Protein AF-A0A261D9E1-F1 (afdb_monomer)

Secondary structure (DSSP, 8-state):
---HHHHHHHHHHHHHHHHHHHHHHHHHHHTT-B--HHHHHHHHHHHH----SSS-THHHHHHHHHTTT--SHHHHHHHHHHHHHHHHHHHHHHTTT-TTGGGGHHHHHSHHHHHHHTB--HHHHHHHHHHHHHHHHHHHH-

Structure (mmCIF, N/CA/C/O backbone):
data_AF-A0A261D9E1-F1
#
_entry.id   AF-A0A261D9E1-F1
#
loop_
_atom_site.group_PDB
_atom_site.id
_atom_site.type_symbol
_atom_site.label_atom_id
_atom_site.label_alt_id
_atom_site.label_comp_id
_atom_site.label_asym_id
_atom_site.label_entity_id
_atom_site.label_seq_id
_atom_site.pdbx_PDB_ins_code
_atom_site.Cartn_x
_atom_site.Cartn_y
_atom_site.Cartn_z
_atom_site.occupancy
_atom_site.B_iso_or_equiv
_atom_site.auth_seq_id
_atom_site.auth_comp_id
_atom_site.auth_asym_id
_atom_site.auth_atom_id
_atom_site.pdbx_PDB_model_num
ATOM 1 N N . MET A 1 1 ? -38.111 -1.326 16.591 1.00 52.34 1 MET A N 1
ATOM 2 C CA . MET A 1 1 ? -36.999 -2.298 16.567 1.00 52.34 1 MET A CA 1
ATOM 3 C C . MET A 1 1 ? -36.231 -2.115 15.264 1.00 52.34 1 MET A C 1
ATOM 5 O O . MET A 1 1 ? -36.596 -2.716 14.263 1.00 52.34 1 MET A O 1
ATOM 9 N N . LYS A 1 2 ? -35.232 -1.217 15.224 1.00 53.78 2 LYS A N 1
ATOM 10 C CA . LYS A 1 2 ? -34.261 -1.245 14.117 1.00 53.78 2 LYS A CA 1
ATOM 11 C C . LYS A 1 2 ? -33.594 -2.617 14.182 1.00 53.78 2 LYS A C 1
ATOM 13 O O . LYS A 1 2 ? -33.186 -3.037 15.259 1.00 53.78 2 LYS A O 1
ATOM 18 N N . ASN A 1 3 ? -33.642 -3.335 13.070 1.00 59.78 3 ASN A N 1
ATOM 19 C CA . ASN A 1 3 ? -33.358 -4.759 12.992 1.00 59.78 3 ASN A CA 1
ATOM 20 C C . ASN A 1 3 ? -31.924 -5.020 13.493 1.00 59.78 3 ASN A C 1
ATOM 22 O O . ASN A 1 3 ? -30.977 -4.608 12.830 1.00 59.78 3 ASN A O 1
ATOM 26 N N . ILE A 1 4 ? -31.764 -5.638 14.668 1.00 63.88 4 ILE A N 1
ATOM 27 C CA . ILE A 1 4 ? -30.457 -5.856 15.326 1.00 63.88 4 ILE A CA 1
ATOM 28 C C . ILE A 1 4 ? -29.490 -6.593 14.380 1.00 63.88 4 ILE A C 1
ATOM 30 O O . ILE A 1 4 ? -28.315 -6.246 14.278 1.00 63.88 4 ILE A O 1
ATOM 34 N N . PHE A 1 5 ? -30.029 -7.509 13.571 1.00 62.28 5 PHE A N 1
ATOM 35 C CA . PHE A 1 5 ? -29.313 -8.194 12.493 1.00 62.28 5 PHE A CA 1
ATOM 36 C C . PHE A 1 5 ? -28.743 -7.254 11.423 1.00 62.28 5 PHE A C 1
ATOM 38 O O . PHE A 1 5 ? -27.636 -7.468 10.940 1.00 62.28 5 PHE A O 1
ATOM 45 N N . TYR A 1 6 ? -29.473 -6.197 11.057 1.00 64.56 6 TYR A N 1
ATOM 46 C CA . TYR A 1 6 ? -28.994 -5.207 10.092 1.00 64.56 6 TYR A CA 1
ATOM 47 C C . TYR A 1 6 ? -27.801 -4.449 10.676 1.00 64.56 6 TYR A C 1
ATOM 49 O O . TYR A 1 6 ? -26.774 -4.318 10.020 1.00 64.56 6 TYR A O 1
ATOM 57 N N . THR A 1 7 ? -27.892 -4.001 11.931 1.00 69.38 7 THR A N 1
ATOM 58 C CA . THR A 1 7 ? -26.786 -3.291 12.585 1.00 69.38 7 THR A CA 1
ATOM 59 C C . THR A 1 7 ? -25.528 -4.150 12.705 1.00 69.38 7 THR A C 1
ATOM 61 O O . THR A 1 7 ? -24.452 -3.670 12.357 1.00 69.38 7 THR A O 1
ATOM 64 N N . GLU A 1 8 ? -25.639 -5.421 13.097 1.00 72.81 8 GLU A N 1
ATOM 65 C CA . GLU A 1 8 ? -24.467 -6.304 13.206 1.00 72.81 8 GLU A CA 1
ATOM 66 C C . GLU A 1 8 ? -23.824 -6.623 11.853 1.00 72.81 8 GLU A C 1
ATOM 68 O O . GLU A 1 8 ? -22.596 -6.609 11.734 1.00 72.81 8 GLU A O 1
ATOM 73 N N . PHE A 1 9 ? -24.636 -6.832 10.812 1.00 78.56 9 PHE A N 1
ATOM 74 C CA . PHE A 1 9 ? -24.135 -7.035 9.455 1.00 78.56 9 PHE A CA 1
ATOM 75 C C . PHE A 1 9 ? -23.266 -5.851 9.009 1.00 78.56 9 PHE A C 1
ATOM 77 O O . PHE A 1 9 ? -22.102 -6.028 8.642 1.00 78.56 9 PHE A O 1
ATOM 84 N N . TRP A 1 10 ? -23.785 -4.624 9.101 1.00 79.50 10 TRP A N 1
ATOM 85 C CA . TRP A 1 10 ? -23.031 -3.444 8.672 1.00 79.50 10 TRP A CA 1
ATOM 86 C C . TRP A 1 10 ? -21.804 -3.183 9.540 1.00 79.50 10 TRP A C 1
ATOM 88 O O . TRP A 1 10 ? -20.770 -2.806 9.000 1.00 79.50 10 TRP A O 1
ATOM 98 N N . HIS A 1 11 ? -21.853 -3.455 10.846 1.00 79.69 11 HIS A N 1
ATOM 99 C CA . HIS A 1 11 ? -20.668 -3.340 11.702 1.00 79.69 11 HIS A CA 1
ATOM 100 C C . HIS A 1 11 ? -19.521 -4.252 11.258 1.00 79.69 11 HIS A C 1
ATOM 102 O O . HIS A 1 11 ? -18.360 -3.836 11.327 1.00 79.69 11 HIS A O 1
ATOM 108 N N . LYS A 1 12 ? -19.842 -5.456 10.768 1.00 84.69 12 LYS A N 1
ATOM 109 C CA . LYS A 1 12 ? -18.855 -6.419 10.279 1.00 84.69 12 LYS A CA 1
ATOM 110 C C . LYS A 1 12 ? -18.272 -6.026 8.925 1.00 84.69 12 LYS A C 1
ATOM 112 O O . LYS A 1 12 ? -17.059 -6.102 8.765 1.00 84.69 12 LYS A O 1
ATOM 117 N N . TYR A 1 13 ? -19.096 -5.623 7.957 1.00 91.69 13 TYR A N 1
ATOM 118 C CA . TYR A 1 13 ? -18.644 -5.414 6.571 1.00 91.69 13 TYR A CA 1
ATOM 119 C C . TYR A 1 13 ? -18.230 -3.976 6.245 1.00 91.69 13 TYR A C 1
ATOM 121 O O . TYR A 1 13 ? -17.478 -3.764 5.295 1.00 91.69 13 TYR A O 1
ATOM 129 N N . TYR A 1 14 ? -18.665 -2.986 7.030 1.00 92.81 14 TYR A N 1
ATOM 130 C CA . TYR A 1 14 ? -18.342 -1.579 6.784 1.00 92.81 14 TYR A CA 1
ATOM 131 C C . TYR A 1 14 ? -16.830 -1.292 6.715 1.00 92.81 14 TYR A C 1
ATOM 133 O O . TYR A 1 14 ? -16.423 -0.641 5.752 1.00 92.81 14 TYR A O 1
ATOM 141 N N . PRO A 1 15 ? -15.972 -1.796 7.633 1.00 95.12 15 PRO A N 1
ATOM 142 C CA . PRO A 1 15 ? -14.526 -1.589 7.533 1.00 95.12 15 PRO A CA 1
ATOM 143 C C . PRO A 1 15 ? -13.930 -2.137 6.231 1.00 95.12 15 PRO A C 1
ATOM 145 O O . PRO A 1 15 ? -13.112 -1.464 5.613 1.00 95.12 15 PRO A O 1
ATOM 148 N N . VAL A 1 16 ? -14.385 -3.313 5.775 1.00 96.94 16 VAL A N 1
ATOM 149 C CA . VAL A 1 16 ? -13.915 -3.924 4.517 1.00 96.94 16 VAL A CA 1
ATOM 150 C C . VAL A 1 16 ? -14.267 -3.044 3.333 1.00 96.94 16 VAL A C 1
ATOM 152 O O . VAL A 1 16 ? -13.397 -2.724 2.533 1.00 96.94 16 VAL A O 1
ATOM 155 N N . ILE A 1 17 ? -15.535 -2.638 3.230 1.00 97.12 17 ILE A N 1
ATOM 156 C CA . ILE A 1 17 ? -16.020 -1.819 2.116 1.00 97.12 17 ILE A CA 1
ATOM 157 C C . ILE A 1 17 ? -15.279 -0.479 2.095 1.00 97.12 17 ILE A C 1
ATOM 159 O O . ILE A 1 17 ? -14.825 -0.049 1.038 1.00 97.12 17 ILE A O 1
ATOM 163 N N . LEU A 1 18 ? -15.103 0.151 3.260 1.00 97.06 18 LEU A N 1
ATOM 164 C CA . LEU A 1 18 ? -14.376 1.410 3.389 1.00 97.06 18 LEU A CA 1
ATOM 165 C C . LEU A 1 18 ? -12.913 1.272 2.944 1.00 97.06 18 LEU A C 1
ATOM 167 O O . LEU A 1 18 ? -12.472 2.023 2.076 1.00 97.06 18 LEU A O 1
ATOM 171 N N . CYS A 1 19 ? -12.171 0.308 3.497 1.00 98.06 19 CYS A N 1
ATOM 172 C CA . CYS A 1 19 ? -10.773 0.074 3.128 1.00 98.06 19 CYS A CA 1
ATOM 173 C C . CYS A 1 19 ? -10.630 -0.315 1.654 1.00 98.06 19 CYS A C 1
ATOM 175 O O . CYS A 1 19 ? -9.688 0.127 1.008 1.00 98.06 19 CYS A O 1
ATOM 177 N N . PHE A 1 20 ? -11.571 -1.084 1.102 1.00 98.44 20 PHE A N 1
ATOM 178 C CA . PHE A 1 20 ? -11.565 -1.460 -0.308 1.00 98.44 20 PHE A CA 1
ATOM 179 C C . PHE A 1 20 ? -11.780 -0.254 -1.228 1.00 98.44 20 PHE A C 1
ATOM 181 O O . PHE A 1 20 ? -11.021 -0.068 -2.174 1.00 98.44 20 PHE A O 1
ATOM 188 N N . ILE A 1 21 ? -12.761 0.607 -0.935 1.00 98.44 21 ILE A N 1
ATOM 189 C CA . ILE A 1 21 ? -12.996 1.838 -1.705 1.00 98.44 21 ILE A CA 1
ATOM 190 C C . ILE A 1 21 ? -11.764 2.745 -1.655 1.00 98.44 21 ILE A C 1
ATOM 192 O O . ILE A 1 21 ? -11.343 3.266 -2.686 1.00 98.44 21 ILE A O 1
ATOM 196 N N . LEU A 1 22 ? -11.169 2.916 -0.472 1.00 98.31 22 LEU A N 1
ATOM 197 C CA . LEU A 1 22 ? -9.976 3.743 -0.307 1.00 98.31 22 LEU A CA 1
ATOM 198 C C . LEU A 1 22 ? -8.754 3.142 -1.013 1.00 98.31 22 LEU A C 1
ATOM 200 O O . LEU A 1 22 ? -8.005 3.886 -1.639 1.00 98.31 22 LEU A O 1
ATOM 204 N N . LEU A 1 23 ? -8.587 1.816 -0.986 1.00 98.50 23 LEU A N 1
ATOM 205 C CA . LEU A 1 23 ? -7.563 1.110 -1.759 1.00 98.50 23 LEU A CA 1
ATOM 206 C C . LEU A 1 23 ? -7.735 1.371 -3.250 1.00 98.50 23 LEU A C 1
ATOM 208 O O . LEU A 1 23 ? -6.775 1.773 -3.900 1.00 98.50 23 LEU A O 1
ATOM 212 N N . VAL A 1 24 ? -8.944 1.186 -3.785 1.00 98.56 24 VAL A N 1
ATOM 213 C CA . VAL A 1 24 ? -9.228 1.405 -5.209 1.00 98.56 24 VAL A CA 1
ATOM 214 C C . VAL A 1 24 ? -8.975 2.860 -5.593 1.00 98.56 24 VAL A C 1
ATOM 216 O O . VAL A 1 24 ? -8.302 3.116 -6.586 1.00 98.56 24 VAL A O 1
ATOM 219 N N . PHE A 1 25 ? -9.456 3.820 -4.801 1.00 98.31 25 PHE A N 1
ATOM 220 C CA . PHE A 1 25 ? -9.216 5.240 -5.058 1.00 98.31 25 PHE A CA 1
ATOM 221 C C . PHE A 1 25 ? -7.717 5.572 -5.059 1.00 98.31 25 PHE A C 1
ATOM 223 O O . PHE A 1 25 ? -7.227 6.221 -5.982 1.00 98.31 25 PHE A O 1
ATOM 230 N N . HIS A 1 26 ? -6.980 5.076 -4.064 1.00 98.31 26 HIS A N 1
ATOM 231 C CA . HIS A 1 26 ? -5.541 5.281 -3.953 1.00 98.31 26 HIS A CA 1
ATOM 232 C C . HIS A 1 26 ? -4.804 4.660 -5.150 1.00 98.31 26 HIS A C 1
ATOM 234 O O . HIS A 1 26 ? -4.027 5.345 -5.813 1.00 98.31 26 HIS A O 1
ATOM 240 N N . PHE A 1 27 ? -5.124 3.415 -5.503 1.00 98.50 27 PHE A N 1
ATOM 241 C CA . PHE A 1 27 ? -4.551 2.723 -6.655 1.00 98.50 27 PHE A CA 1
ATOM 242 C C . PHE A 1 27 ? -4.790 3.481 -7.962 1.00 98.50 27 PHE A C 1
ATOM 244 O O . PHE A 1 27 ? -3.851 3.701 -8.719 1.00 98.50 27 PHE A O 1
ATOM 251 N N . LEU A 1 28 ? -6.022 3.938 -8.208 1.00 98.31 28 LEU A N 1
ATOM 252 C CA . LEU A 1 28 ? -6.358 4.706 -9.409 1.00 98.31 28 LEU A CA 1
ATOM 253 C C . LEU A 1 28 ? -5.628 6.053 -9.459 1.00 98.31 28 LEU A C 1
ATOM 255 O O . LEU A 1 28 ? -5.220 6.475 -10.536 1.00 98.31 28 LEU A O 1
ATOM 259 N N . SER A 1 29 ? -5.432 6.710 -8.312 1.00 97.50 29 SER A N 1
ATOM 260 C CA . SER A 1 29 ? -4.693 7.978 -8.237 1.00 97.50 29 SER A CA 1
ATOM 261 C C . SER A 1 29 ? -3.187 7.821 -8.469 1.00 97.50 29 SER A C 1
ATOM 263 O O . SER A 1 29 ? -2.553 8.730 -8.999 1.00 97.50 29 SER A O 1
ATOM 265 N N . ALA A 1 30 ? -2.628 6.668 -8.095 1.00 97.31 30 ALA A N 1
ATOM 266 C CA . ALA A 1 30 ? -1.209 6.355 -8.225 1.00 97.31 30 ALA A CA 1
ATOM 267 C C . ALA A 1 30 ? -0.873 5.577 -9.509 1.00 97.31 30 ALA A C 1
ATOM 269 O O . ALA A 1 30 ? 0.300 5.347 -9.788 1.00 97.31 30 ALA A O 1
ATOM 270 N N . TYR A 1 31 ? -1.873 5.159 -10.291 1.00 96.88 31 TYR A N 1
ATOM 271 C CA . TYR A 1 31 ? -1.686 4.333 -11.482 1.00 96.88 31 TYR A CA 1
ATOM 272 C C . TYR A 1 31 ? -0.786 5.026 -12.528 1.00 96.88 31 TYR A C 1
ATOM 274 O O . TYR A 1 31 ? -1.005 6.199 -12.832 1.00 96.88 31 TYR A O 1
ATOM 282 N N . PRO A 1 32 ? 0.190 4.326 -13.146 1.00 96.12 32 PRO A N 1
ATOM 283 C CA . PRO A 1 32 ? 0.492 2.891 -13.036 1.00 96.12 32 PRO A CA 1
ATOM 284 C C . PRO A 1 32 ? 1.455 2.515 -11.893 1.00 96.12 32 PRO A C 1
ATOM 286 O O . PRO A 1 32 ? 1.829 1.350 -11.782 1.00 96.12 32 PRO A O 1
ATOM 289 N N . GLY A 1 33 ? 1.856 3.479 -11.069 1.00 96.00 33 GLY A N 1
ATOM 290 C CA . GLY A 1 33 ? 2.897 3.380 -10.049 1.00 96.00 33 GLY A CA 1
ATOM 291 C C . GLY A 1 33 ? 4.102 4.230 -10.434 1.00 9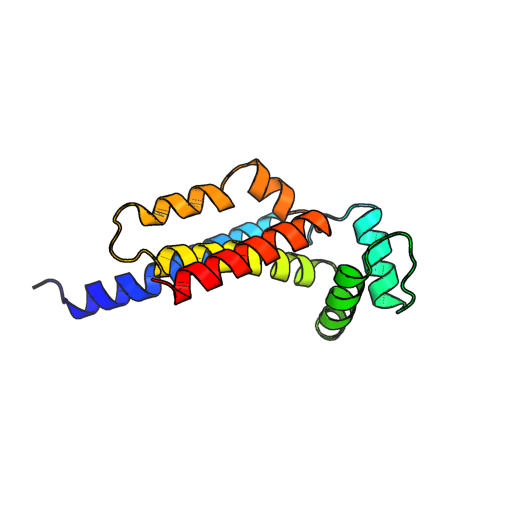6.00 33 GLY A C 1
ATOM 292 O O . GLY A 1 33 ? 4.647 4.092 -11.530 1.00 96.00 33 GLY A O 1
ATOM 293 N N . GLY A 1 34 ? 4.522 5.124 -9.539 1.00 96.62 34 GLY A N 1
ATOM 294 C CA . GLY A 1 34 ? 5.737 5.911 -9.720 1.00 96.62 34 GLY A CA 1
ATOM 295 C C . GLY A 1 34 ? 6.971 5.009 -9.719 1.00 96.62 34 GLY A C 1
ATOM 296 O O . GLY A 1 34 ? 7.095 4.123 -8.877 1.00 96.62 34 GLY A O 1
ATOM 297 N N . MET A 1 35 ? 7.900 5.240 -10.644 1.00 96.69 35 MET A N 1
ATOM 298 C CA . MET A 1 35 ? 9.159 4.498 -10.727 1.00 96.69 35 MET A CA 1
ATOM 299 C C . MET A 1 35 ? 10.335 5.471 -10.744 1.00 96.69 35 MET A C 1
ATOM 301 O O . MET A 1 35 ? 10.327 6.450 -11.491 1.00 96.69 35 MET A O 1
ATOM 305 N N . SER A 1 36 ? 11.356 5.193 -9.936 1.00 95.12 36 SER A N 1
ATOM 306 C CA . SER A 1 36 ? 12.658 5.861 -10.032 1.00 95.12 36 SER A CA 1
ATOM 307 C C . SER A 1 36 ? 13.633 5.013 -10.852 1.00 95.12 36 SER A C 1
ATOM 309 O O . SER A 1 36 ? 13.319 3.889 -11.242 1.00 95.12 36 SER A O 1
ATOM 311 N N . SER A 1 37 ? 14.843 5.530 -11.091 1.00 94.38 37 SER A N 1
ATOM 312 C CA . SER A 1 37 ? 15.911 4.757 -11.743 1.00 94.38 37 SER A CA 1
ATOM 313 C C . SER A 1 37 ? 16.214 3.439 -11.019 1.00 94.38 37 SER A C 1
ATOM 315 O O . SER A 1 37 ? 16.512 2.454 -11.683 1.00 94.38 37 SER A O 1
ATOM 317 N N . ASP A 1 38 ? 16.113 3.414 -9.685 1.00 91.69 38 ASP A N 1
ATOM 318 C CA . ASP A 1 38 ? 16.298 2.197 -8.880 1.00 91.69 38 ASP A CA 1
ATOM 319 C C . ASP A 1 38 ? 15.165 1.191 -9.144 1.00 91.69 38 ASP A C 1
ATOM 321 O O . ASP A 1 38 ? 15.407 0.030 -9.467 1.00 91.69 38 ASP A O 1
ATOM 325 N N . SER A 1 39 ? 13.911 1.656 -9.134 1.00 93.94 39 SER A N 1
ATOM 326 C CA . SER A 1 39 ? 12.749 0.818 -9.461 1.00 93.94 39 SER A CA 1
ATOM 327 C C . SER A 1 39 ? 12.830 0.241 -10.877 1.00 93.94 39 SER A C 1
ATOM 329 O O . SER A 1 39 ? 12.456 -0.909 -11.098 1.00 93.94 39 SER A O 1
ATOM 331 N N . PHE A 1 40 ? 13.306 1.031 -11.845 1.00 95.50 40 PHE A N 1
ATOM 332 C CA . PHE A 1 40 ? 13.492 0.576 -13.223 1.00 95.50 40 PHE A CA 1
ATOM 333 C C . PHE A 1 40 ? 14.576 -0.493 -13.339 1.00 95.50 40 PHE A C 1
ATOM 335 O O . PHE A 1 40 ? 14.358 -1.481 -14.040 1.00 95.50 40 PHE A O 1
ATOM 342 N N . ASP A 1 41 ? 15.707 -0.326 -12.652 1.00 94.31 41 ASP A N 1
ATOM 343 C CA . ASP A 1 41 ? 16.771 -1.332 -12.634 1.00 94.31 41 ASP A CA 1
ATOM 344 C C . ASP A 1 41 ? 16.270 -2.644 -12.014 1.00 94.31 41 ASP A C 1
ATOM 346 O O . ASP A 1 41 ? 16.399 -3.710 -12.612 1.00 94.31 41 ASP A O 1
ATOM 350 N N . GLN A 1 42 ? 15.577 -2.576 -10.876 1.00 93.81 42 GLN A N 1
ATOM 351 C CA . GLN A 1 42 ? 14.999 -3.759 -10.232 1.00 93.81 42 GLN A CA 1
ATOM 352 C C . GLN A 1 42 ? 13.928 -4.441 -11.091 1.00 93.81 42 GLN A C 1
ATOM 354 O O . GLN A 1 42 ? 13.879 -5.672 -11.164 1.00 93.81 42 GLN A O 1
ATOM 359 N N . TYR A 1 43 ? 13.114 -3.667 -11.812 1.00 95.56 43 TYR A N 1
ATOM 360 C CA . TYR A 1 43 ? 12.181 -4.219 -12.790 1.00 95.56 43 TYR A CA 1
ATOM 361 C C . TYR A 1 43 ? 12.917 -4.926 -13.942 1.00 95.56 43 TYR A C 1
ATOM 363 O O . TYR A 1 43 ? 12.576 -6.057 -14.282 1.00 95.56 43 TYR A O 1
ATOM 371 N N . GLN A 1 44 ? 13.978 -4.338 -14.500 1.00 94.69 44 GLN A N 1
ATOM 372 C CA . GLN A 1 44 ? 14.811 -4.984 -15.527 1.00 94.69 44 GLN A CA 1
ATOM 373 C C . GLN A 1 44 ? 15.460 -6.282 -15.014 1.00 94.69 44 GLN A C 1
ATOM 375 O O . GLN A 1 44 ? 15.473 -7.298 -15.717 1.00 94.69 44 GLN A O 1
ATOM 380 N N . GLN A 1 45 ? 15.938 -6.294 -13.768 1.00 94.00 45 GLN A N 1
ATOM 381 C CA . GLN A 1 45 ? 16.441 -7.506 -13.115 1.00 94.00 45 GLN A CA 1
ATOM 382 C C . GLN A 1 45 ? 15.341 -8.569 -12.979 1.00 94.00 45 GLN A C 1
ATOM 384 O O . GLN A 1 45 ? 15.582 -9.741 -13.257 1.00 94.00 45 GLN A O 1
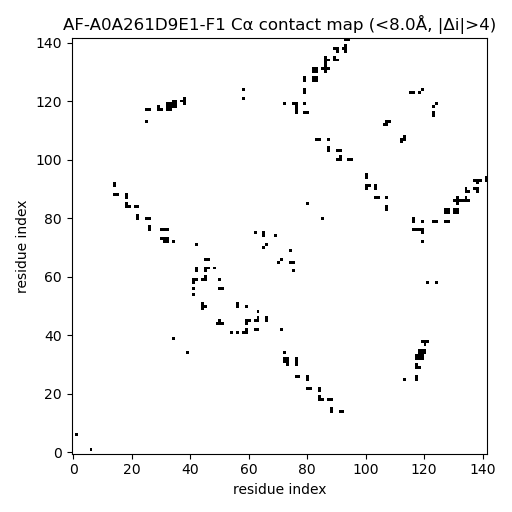ATOM 389 N N . SER A 1 46 ? 14.114 -8.164 -12.631 1.00 95.12 46 SER A N 1
ATOM 390 C CA . SER A 1 46 ? 12.969 -9.077 -12.503 1.00 95.12 46 SER A CA 1
ATOM 391 C C . SER A 1 46 ? 12.569 -9.756 -13.820 1.00 95.12 46 SER A C 1
ATOM 393 O O . SER A 1 46 ? 12.091 -10.891 -13.802 1.00 95.12 46 SER A O 1
ATOM 395 N N . ILE A 1 47 ? 12.779 -9.076 -14.955 1.00 95.44 47 ILE A N 1
ATOM 396 C CA . ILE A 1 47 ? 12.511 -9.598 -16.305 1.00 95.44 47 ILE A CA 1
ATOM 397 C C . ILE A 1 47 ? 13.666 -10.474 -16.798 1.00 95.44 47 ILE A C 1
ATOM 399 O O . ILE A 1 47 ? 13.435 -11.524 -17.391 1.00 95.44 47 ILE A O 1
ATOM 403 N N . SER A 1 48 ? 14.910 -10.051 -16.565 1.00 93.44 48 SER A N 1
ATOM 404 C CA . SER A 1 48 ? 16.101 -10.764 -17.046 1.00 93.44 48 SER A CA 1
ATOM 405 C C . SER A 1 48 ? 16.493 -11.972 -16.191 1.00 93.44 48 SER A C 1
ATOM 407 O O . SER A 1 48 ? 17.218 -12.839 -16.672 1.00 93.44 48 SER A O 1
ATOM 409 N N . GLY A 1 49 ? 16.063 -12.021 -14.925 1.00 88.12 49 GLY A N 1
ATOM 410 C CA . GLY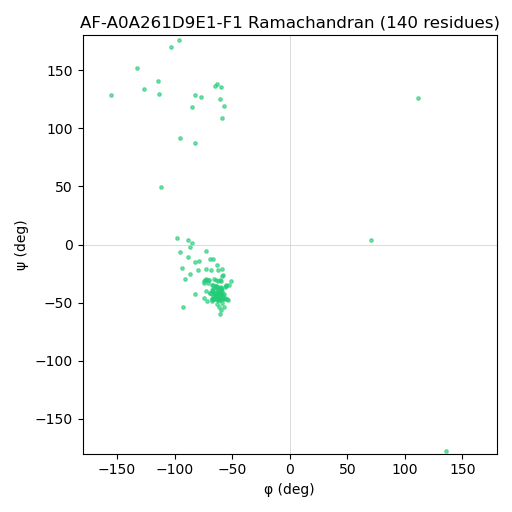 A 1 49 ? 16.503 -13.017 -13.942 1.00 88.12 49 GLY A CA 1
ATOM 411 C C . GLY A 1 49 ? 17.952 -12.832 -13.472 1.00 88.12 49 GLY A C 1
ATOM 412 O O . GLY A 1 49 ? 18.450 -13.638 -12.687 1.00 88.12 49 GLY A O 1
ATOM 413 N N . ASN A 1 50 ? 18.629 -11.773 -13.928 1.00 88.44 50 ASN A N 1
ATOM 414 C CA . ASN A 1 50 ? 20.011 -11.465 -13.582 1.00 88.44 50 ASN A CA 1
ATOM 415 C C . ASN A 1 50 ? 20.045 -10.477 -12.415 1.00 88.44 50 ASN A C 1
ATOM 417 O O . ASN A 1 50 ? 20.024 -9.262 -12.606 1.00 88.44 50 ASN A O 1
ATOM 421 N N . TYR A 1 51 ? 20.102 -11.011 -11.200 1.00 87.06 51 TYR A N 1
ATOM 422 C CA . TYR A 1 51 ? 20.179 -10.210 -9.982 1.00 87.06 51 TYR A CA 1
ATOM 423 C C . TYR A 1 51 ? 21.623 -9.782 -9.710 1.00 87.06 51 TYR A C 1
ATOM 425 O O . TYR A 1 51 ? 22.529 -10.617 -9.691 1.00 87.06 51 TYR A O 1
ATOM 433 N N . ASN A 1 52 ? 21.842 -8.486 -9.495 1.00 83.56 52 ASN A N 1
ATOM 434 C CA . ASN A 1 52 ? 23.161 -7.939 -9.172 1.00 83.56 52 ASN A CA 1
ATOM 435 C C . ASN A 1 52 ? 23.287 -7.615 -7.671 1.00 83.56 52 ASN A C 1
ATOM 437 O O . ASN A 1 52 ? 22.309 -7.637 -6.928 1.00 83.56 52 ASN A O 1
ATOM 441 N N . SER A 1 53 ? 24.505 -7.310 -7.219 1.00 79.12 53 SER A N 1
ATOM 442 C CA . SER A 1 53 ? 24.784 -7.012 -5.805 1.00 79.12 53 SER A CA 1
ATOM 443 C C . SER A 1 53 ? 24.537 -5.550 -5.410 1.00 79.12 53 SER A C 1
ATOM 445 O O . SER A 1 53 ? 24.819 -5.182 -4.272 1.00 79.12 53 SER A O 1
ATOM 447 N N . HIS A 1 54 ? 24.080 -4.694 -6.331 1.00 76.94 54 HIS A N 1
ATOM 448 C CA . HIS A 1 54 ? 23.940 -3.255 -6.083 1.00 76.94 54 HIS A CA 1
ATOM 449 C C . HIS A 1 54 ? 22.731 -2.941 -5.187 1.00 76.94 54 HIS A C 1
ATOM 451 O O . HIS A 1 54 ? 22.777 -2.016 -4.375 1.00 76.94 54 HIS A O 1
ATOM 457 N N . HIS A 1 55 ? 21.674 -3.756 -5.274 1.00 71.38 55 HIS A N 1
ATOM 458 C CA . HIS A 1 55 ? 20.471 -3.642 -4.452 1.00 71.38 55 HIS A CA 1
ATOM 459 C C . HIS A 1 55 ? 20.056 -5.003 -3.873 1.00 71.38 55 HIS A C 1
ATOM 461 O O . HIS A 1 55 ? 20.320 -6.037 -4.488 1.00 71.38 55 HIS A O 1
ATOM 467 N N . PRO A 1 56 ? 19.382 -5.040 -2.706 1.00 76.25 56 PRO A N 1
ATOM 468 C CA . PRO A 1 56 ? 18.764 -6.265 -2.214 1.00 76.25 56 PRO A CA 1
ATOM 469 C C . PRO A 1 56 ? 17.770 -6.820 -3.243 1.00 76.25 56 PRO A C 1
ATOM 471 O O . PRO A 1 56 ? 16.780 -6.172 -3.576 1.00 76.25 56 PRO A O 1
ATOM 474 N N . SER A 1 57 ? 18.014 -8.039 -3.721 1.00 84.50 57 SER A N 1
ATOM 475 C CA . SER A 1 57 ? 17.269 -8.651 -4.831 1.00 84.50 57 SER A CA 1
ATOM 476 C C . SER A 1 57 ? 15.843 -9.086 -4.483 1.00 84.50 57 SER A C 1
ATOM 478 O O . SER A 1 57 ? 15.106 -9.503 -5.371 1.00 84.50 57 SER A O 1
ATOM 480 N N . LEU A 1 58 ? 15.427 -8.985 -3.214 1.00 88.88 58 LEU A N 1
ATOM 481 C CA . LEU A 1 58 ? 14.125 -9.470 -2.753 1.00 88.88 58 LEU A CA 1
ATOM 482 C C . LEU A 1 58 ? 12.963 -8.848 -3.535 1.00 88.88 58 LEU A C 1
ATOM 484 O O . LEU A 1 58 ? 12.085 -9.577 -3.990 1.00 88.88 58 LEU A O 1
ATOM 488 N N . MET A 1 59 ? 12.972 -7.526 -3.727 1.00 92.31 59 MET A N 1
ATOM 489 C CA . MET A 1 59 ? 11.920 -6.847 -4.485 1.00 92.31 59 MET A CA 1
ATOM 490 C C . MET A 1 59 ? 11.917 -7.298 -5.949 1.00 92.31 59 MET A C 1
ATOM 492 O O . MET A 1 59 ? 10.859 -7.643 -6.462 1.00 92.31 59 MET A O 1
ATOM 496 N N . SER A 1 60 ? 13.082 -7.395 -6.597 1.00 93.56 60 SER A N 1
ATOM 497 C CA . SER A 1 60 ? 13.200 -7.901 -7.971 1.00 93.56 60 SER A CA 1
ATOM 498 C C . SER A 1 60 ? 12.694 -9.345 -8.112 1.00 93.56 60 SER A C 1
ATOM 500 O O . SER A 1 60 ? 12.044 -9.668 -9.102 1.00 93.56 60 SER A O 1
ATOM 502 N N . ILE A 1 61 ? 12.947 -10.214 -7.124 1.00 93.56 61 ILE A N 1
ATOM 503 C CA . ILE A 1 61 ? 12.462 -11.606 -7.105 1.00 93.56 61 ILE A CA 1
ATOM 504 C C . ILE A 1 61 ? 10.938 -11.645 -6.957 1.00 93.56 61 ILE A C 1
ATOM 506 O O . ILE A 1 61 ? 10.263 -12.324 -7.729 1.00 93.56 61 ILE A O 1
ATOM 510 N N . VAL A 1 62 ? 10.384 -10.898 -5.995 1.00 94.31 62 VAL A N 1
ATOM 511 C CA . VAL A 1 62 ? 8.928 -10.787 -5.807 1.00 94.31 62 VAL A CA 1
ATOM 512 C C . VAL A 1 62 ? 8.272 -10.257 -7.080 1.00 94.31 62 VAL A C 1
ATOM 514 O O . VAL A 1 62 ? 7.281 -10.815 -7.547 1.00 94.31 62 VAL A O 1
ATOM 517 N N . TRP A 1 63 ? 8.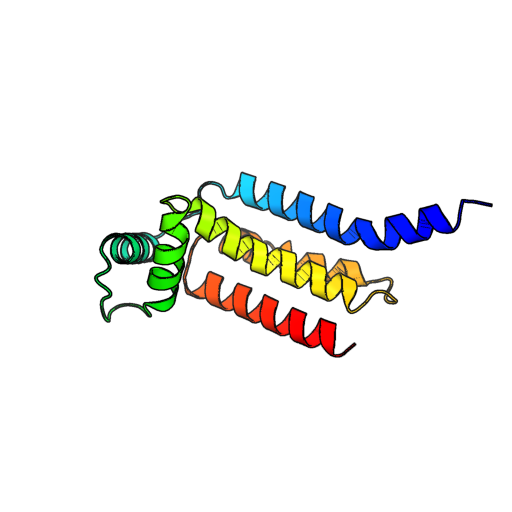866 -9.238 -7.697 1.00 96.25 63 TRP A N 1
ATOM 518 C CA . TRP A 1 63 ? 8.369 -8.676 -8.944 1.00 96.25 63 TRP A CA 1
ATOM 519 C C . TRP A 1 63 ? 8.456 -9.683 -10.099 1.00 96.25 63 TRP A C 1
ATOM 521 O O . TRP A 1 63 ? 7.528 -9.776 -10.896 1.00 96.25 63 TRP A O 1
ATOM 531 N N . SER A 1 64 ? 9.499 -10.517 -10.156 1.00 95.50 64 SER A N 1
ATOM 532 C CA . SER A 1 64 ? 9.619 -11.584 -11.159 1.00 95.50 64 SER A CA 1
ATOM 533 C C . SER A 1 64 ? 8.451 -12.573 -11.068 1.00 95.50 64 SER A C 1
ATOM 535 O O . SER A 1 64 ? 7.846 -12.915 -12.083 1.00 95.50 64 SER A O 1
ATOM 537 N N . LEU A 1 65 ? 8.046 -12.940 -9.845 1.00 95.56 65 LEU A N 1
ATOM 538 C CA . LEU A 1 65 ? 6.868 -13.783 -9.619 1.00 95.56 65 LEU A CA 1
ATOM 539 C C . LEU A 1 65 ? 5.576 -13.098 -10.080 1.00 95.56 65 LEU A C 1
ATOM 541 O O . LEU A 1 65 ? 4.733 -13.716 -10.729 1.00 95.56 65 LEU A O 1
ATOM 545 N N . ILE A 1 66 ? 5.431 -11.809 -9.772 1.00 95.81 66 ILE A N 1
ATOM 546 C CA . ILE A 1 66 ? 4.270 -10.998 -10.158 1.00 95.81 66 ILE A CA 1
ATOM 547 C C . ILE A 1 66 ? 4.169 -10.847 -11.685 1.00 95.81 66 ILE A C 1
ATOM 549 O O . ILE A 1 66 ? 3.068 -10.886 -12.243 1.00 95.81 66 ILE A O 1
ATOM 553 N N . ASN A 1 67 ? 5.306 -10.748 -12.377 1.00 96.00 67 ASN A N 1
ATOM 554 C CA . ASN A 1 67 ? 5.375 -10.612 -13.832 1.00 96.00 67 ASN A CA 1
ATOM 555 C C . ASN A 1 67 ? 4.804 -11.826 -14.586 1.00 96.00 67 ASN A C 1
ATOM 557 O O . ASN A 1 67 ? 4.471 -11.691 -15.763 1.00 96.00 67 ASN A O 1
ATOM 561 N N . HIS A 1 68 ? 4.636 -12.987 -13.936 1.00 95.44 68 HIS A N 1
ATOM 562 C CA . HIS A 1 68 ? 3.913 -14.124 -14.520 1.00 95.44 68 HIS A CA 1
ATOM 563 C C . HIS A 1 68 ? 2.409 -13.867 -14.688 1.00 95.44 68 HIS A C 1
ATOM 565 O O . HIS A 1 68 ? 1.772 -14.534 -15.500 1.00 95.44 68 HIS A O 1
ATOM 571 N N . ILE A 1 69 ? 1.839 -12.922 -13.934 1.00 96.94 69 ILE A N 1
ATOM 572 C CA . ILE A 1 69 ? 0.425 -12.538 -14.027 1.00 96.94 69 ILE A CA 1
ATOM 573 C C . ILE A 1 69 ? 0.271 -11.371 -15.005 1.00 96.94 69 ILE A C 1
ATOM 575 O O . ILE A 1 69 ? -0.522 -11.438 -15.941 1.00 96.94 69 ILE A O 1
ATOM 579 N N . HIS A 1 70 ? 1.029 -10.296 -14.788 1.00 95.69 70 HIS A N 1
ATOM 580 C CA . HIS A 1 70 ? 1.054 -9.128 -15.663 1.00 95.69 70 HIS A CA 1
ATOM 581 C C . HIS A 1 70 ? 2.393 -8.407 -15.514 1.00 95.69 70 HIS A C 1
ATOM 583 O O . HIS A 1 70 ? 2.796 -8.062 -14.404 1.00 95.69 70 HIS A O 1
ATOM 589 N N . GLN A 1 71 ? 3.061 -8.143 -16.636 1.00 95.62 71 GLN A N 1
ATOM 590 C CA . GLN A 1 71 ? 4.334 -7.427 -16.648 1.00 95.62 71 GLN A CA 1
ATOM 591 C C . GLN A 1 71 ? 4.120 -5.924 -16.458 1.00 95.62 71 GLN A C 1
ATOM 593 O O . GLN A 1 71 ? 3.363 -5.297 -17.199 1.00 95.62 71 GLN A O 1
ATOM 598 N N . GLY A 1 72 ? 4.810 -5.346 -15.478 1.00 95.19 72 GLY A N 1
ATOM 599 C CA . GLY A 1 72 ? 4.833 -3.903 -15.244 1.00 95.19 72 GLY A CA 1
ATOM 600 C C . GLY A 1 72 ? 4.687 -3.508 -13.770 1.00 95.19 72 GLY A C 1
ATOM 601 O O . GLY A 1 72 ? 4.614 -4.372 -12.893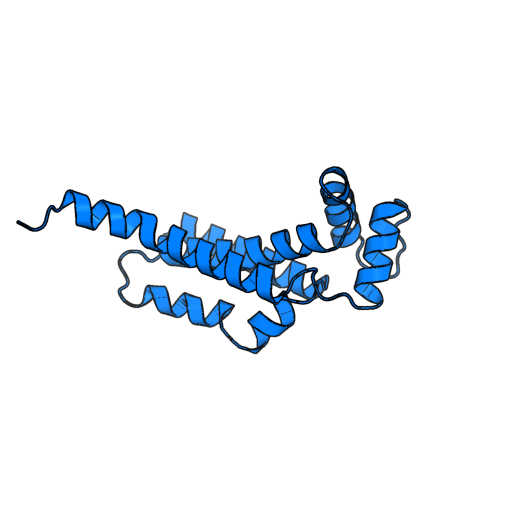 1.00 95.19 72 GLY A O 1
ATOM 602 N N . PRO A 1 73 ? 4.659 -2.195 -13.480 1.00 96.69 73 PRO A N 1
ATOM 603 C CA . PRO A 1 73 ? 4.579 -1.651 -12.118 1.00 96.69 73 PRO A CA 1
ATOM 604 C C . PRO A 1 73 ? 3.226 -1.810 -11.434 1.00 96.69 73 PRO A C 1
ATOM 606 O O . PRO A 1 73 ? 3.156 -1.799 -10.209 1.00 96.69 73 PRO A O 1
ATOM 609 N N . GLN A 1 74 ? 2.155 -2.011 -12.196 1.00 97.38 74 GLN A N 1
ATOM 610 C CA . GLN A 1 74 ? 0.784 -1.935 -11.699 1.00 97.38 74 GLN A CA 1
ATOM 611 C C . GLN A 1 74 ? 0.512 -2.960 -10.598 1.00 97.38 74 GLN A C 1
ATOM 613 O O . GLN A 1 74 ? -0.054 -2.629 -9.561 1.00 97.38 74 GLN A O 1
ATOM 618 N N . LEU A 1 75 ? 0.918 -4.214 -10.803 1.00 97.38 75 LEU A N 1
ATOM 619 C CA . LEU A 1 75 ? 0.690 -5.251 -9.801 1.00 97.38 75 LEU A CA 1
ATOM 620 C C . LEU A 1 75 ? 1.596 -5.082 -8.579 1.00 97.38 75 LEU A C 1
ATOM 622 O O . LEU A 1 75 ? 1.175 -5.417 -7.476 1.00 97.38 75 LEU A O 1
ATOM 626 N N . MET A 1 76 ? 2.794 -4.520 -8.748 1.00 97.31 76 MET A N 1
ATOM 627 C CA . MET A 1 76 ? 3.671 -4.220 -7.618 1.00 97.31 76 MET A CA 1
ATOM 628 C C . MET A 1 76 ? 3.105 -3.072 -6.766 1.00 97.31 76 MET A C 1
ATOM 630 O O . MET A 1 76 ? 3.030 -3.198 -5.548 1.00 97.31 76 MET A O 1
ATOM 634 N N . LEU A 1 77 ? 2.573 -2.017 -7.398 1.00 98.06 77 LEU A N 1
ATOM 635 C CA . LEU A 1 77 ? 1.806 -0.971 -6.711 1.00 98.06 77 LEU A CA 1
ATOM 636 C C . LEU A 1 77 ? 0.609 -1.563 -5.950 1.00 98.06 77 LEU A C 1
ATOM 638 O O . LEU A 1 77 ? 0.333 -1.174 -4.817 1.00 98.06 77 LEU A O 1
ATOM 642 N N . LEU A 1 78 ? -0.114 -2.509 -6.560 1.00 98.19 78 LEU A N 1
ATOM 643 C CA . LEU A 1 78 ? -1.243 -3.162 -5.899 1.00 98.19 78 LEU A CA 1
ATOM 644 C C . LEU A 1 78 ? -0.801 -3.931 -4.648 1.00 98.19 78 LEU A C 1
ATOM 646 O O . LEU A 1 78 ? -1.513 -3.887 -3.649 1.00 98.19 78 LEU A O 1
ATOM 650 N N . VAL A 1 79 ? 0.353 -4.602 -4.681 1.00 97.50 79 VAL A N 1
ATOM 651 C CA . VAL A 1 79 ? 0.924 -5.288 -3.510 1.00 97.50 79 VAL A CA 1
ATOM 652 C C . VAL A 1 79 ? 1.237 -4.294 -2.391 1.00 97.50 79 VAL A C 1
ATOM 654 O O . VAL A 1 79 ? 0.806 -4.509 -1.258 1.00 97.50 79 VAL A O 1
ATOM 657 N N . ASP A 1 80 ? 1.895 -3.178 -2.706 1.00 97.12 80 ASP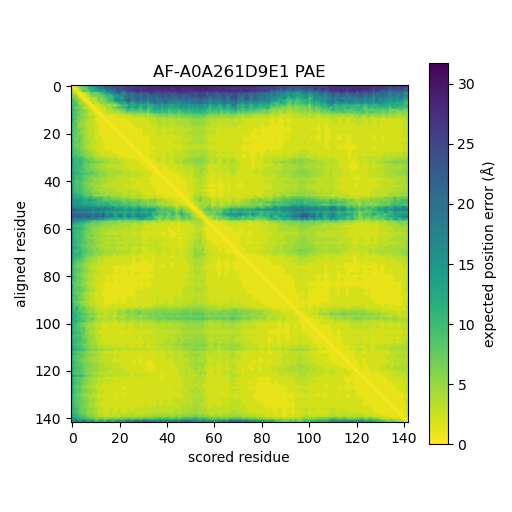 A N 1
ATOM 658 C CA . ASP A 1 80 ? 2.228 -2.141 -1.720 1.00 97.12 80 ASP A CA 1
ATOM 659 C C . ASP A 1 80 ? 0.970 -1.566 -1.057 1.00 97.12 80 ASP A C 1
ATOM 661 O O . ASP A 1 80 ? 0.861 -1.492 0.172 1.00 97.12 80 ASP A O 1
ATOM 665 N N . LEU A 1 81 ? -0.037 -1.228 -1.865 1.00 98.44 81 LEU A N 1
ATOM 666 C CA . LEU A 1 81 ? -1.305 -0.709 -1.358 1.00 98.44 81 LEU A CA 1
ATOM 667 C C . LEU A 1 81 ? -2.130 -1.774 -0.625 1.00 98.44 81 LEU A C 1
ATOM 669 O O . LEU A 1 81 ? -2.846 -1.435 0.320 1.00 98.44 81 LEU A O 1
ATOM 673 N N . ALA A 1 82 ? -2.019 -3.049 -1.004 1.00 98.31 82 ALA A N 1
ATOM 674 C CA . ALA A 1 82 ? -2.647 -4.150 -0.283 1.00 98.31 82 ALA A CA 1
ATOM 675 C C . ALA A 1 82 ? -2.036 -4.327 1.112 1.00 98.31 82 ALA A C 1
ATOM 677 O O . ALA A 1 82 ? -2.786 -4.524 2.069 1.00 98.31 82 ALA A O 1
ATOM 678 N N . PHE A 1 83 ? -0.715 -4.184 1.266 1.00 98.50 83 PHE A N 1
ATOM 679 C CA . PHE A 1 83 ? -0.086 -4.179 2.588 1.00 98.50 83 PHE A CA 1
ATOM 680 C C . PHE A 1 83 ? -0.559 -3.002 3.442 1.00 98.50 83 PHE A C 1
ATOM 682 O O . PHE A 1 83 ? -0.955 -3.203 4.593 1.00 98.50 83 PHE A O 1
ATOM 689 N N . LEU A 1 84 ? -0.593 -1.791 2.878 1.00 98.56 84 LEU A N 1
ATOM 690 C CA . LEU A 1 84 ? -1.056 -0.605 3.598 1.00 98.56 84 LEU A CA 1
ATOM 691 C C . LEU A 1 84 ? -2.513 -0.756 4.060 1.00 98.56 84 LEU A C 1
ATOM 693 O O . LEU A 1 84 ? -2.804 -0.712 5.254 1.00 98.56 84 LEU A O 1
ATOM 697 N N . TRP A 1 85 ? -3.449 -0.952 3.133 1.00 98.62 85 TRP A N 1
ATOM 698 C CA . TRP A 1 85 ? -4.875 -0.984 3.467 1.00 98.62 85 TRP A CA 1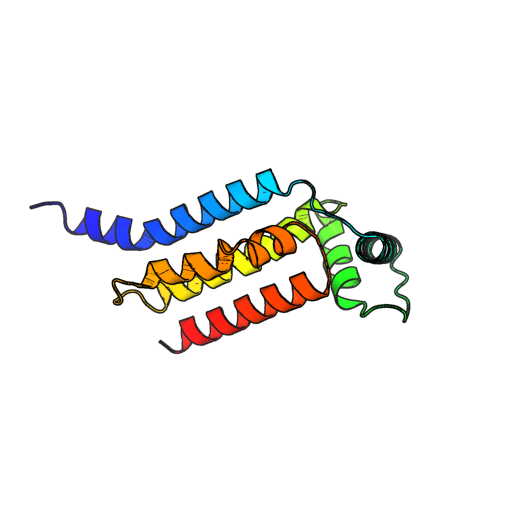
ATOM 699 C C . TRP A 1 85 ? -5.291 -2.269 4.183 1.00 98.62 85 TRP A C 1
ATOM 701 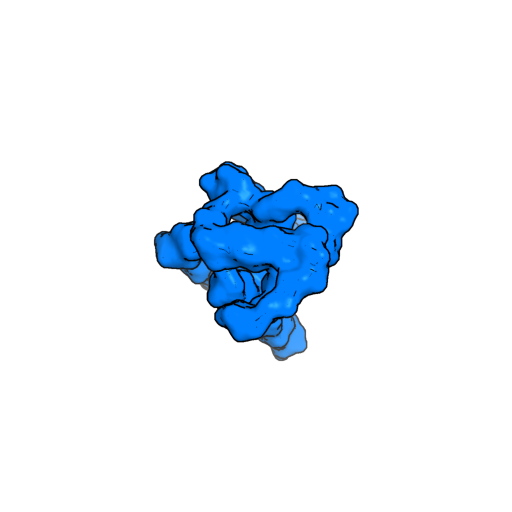O O . TRP A 1 85 ? -6.181 -2.223 5.033 1.00 98.62 85 TRP A O 1
ATOM 711 N N . GLY A 1 86 ? -4.626 -3.392 3.903 1.00 98.50 86 GLY A N 1
ATOM 712 C CA . GLY A 1 86 ? -4.799 -4.637 4.645 1.00 98.50 86 GLY A CA 1
ATOM 713 C C . GLY A 1 86 ? -4.381 -4.492 6.107 1.00 98.50 86 GLY A C 1
ATOM 714 O O . GLY A 1 86 ? -5.118 -4.915 6.993 1.00 98.50 86 GLY A O 1
ATOM 715 N N . GLY A 1 87 ? -3.260 -3.816 6.382 1.00 98.44 87 GLY A N 1
ATOM 716 C CA . GLY A 1 87 ? -2.806 -3.567 7.751 1.00 98.44 87 GLY A CA 1
ATOM 717 C C . GLY A 1 87 ? -3.781 -2.673 8.518 1.00 98.44 87 GLY A C 1
ATOM 718 O O . GLY A 1 87 ? -4.144 -2.971 9.653 1.00 98.44 87 GLY A O 1
ATOM 719 N N . ILE A 1 88 ? -4.301 -1.627 7.871 1.00 98.38 88 ILE A N 1
ATOM 720 C CA . ILE A 1 88 ? -5.344 -0.771 8.454 1.00 98.38 88 ILE A CA 1
ATOM 721 C C . ILE A 1 88 ? -6.616 -1.565 8.755 1.00 98.38 88 ILE A C 1
ATOM 723 O O . ILE A 1 88 ? -7.180 -1.424 9.839 1.00 98.38 88 ILE A O 1
ATOM 727 N N . LEU A 1 89 ? -7.060 -2.415 7.826 1.00 98.25 89 LEU A N 1
ATOM 728 C CA . LEU A 1 89 ? -8.239 -3.255 8.020 1.00 98.25 89 LEU A CA 1
ATOM 729 C C . LEU A 1 89 ? -8.068 -4.193 9.223 1.00 98.25 89 LEU A C 1
ATOM 731 O O . LEU A 1 89 ? -8.985 -4.315 10.035 1.00 98.25 89 LEU A O 1
ATOM 735 N N . LEU A 1 90 ? -6.890 -4.805 9.367 1.00 98.06 90 LEU A N 1
ATOM 736 C CA . LEU A 1 90 ? -6.559 -5.657 10.510 1.00 98.06 90 LEU A CA 1
ATOM 737 C C . LEU A 1 90 ? -6.607 -4.879 11.830 1.00 98.06 90 LEU A C 1
ATOM 739 O O . LEU A 1 90 ? -7.223 -5.356 12.778 1.00 98.06 90 LEU A O 1
ATOM 743 N N . LEU A 1 91 ? -6.066 -3.657 11.888 1.00 97.56 91 LEU A N 1
ATOM 744 C CA . LEU A 1 91 ? -6.160 -2.810 13.087 1.00 97.56 91 LEU A CA 1
ATOM 745 C C . LEU A 1 91 ? -7.611 -2.433 13.431 1.00 97.56 91 LEU A C 1
ATOM 747 O O . LEU A 1 91 ? -8.004 -2.476 14.595 1.00 97.56 91 LEU A O 1
ATOM 751 N N . LEU A 1 92 ? -8.438 -2.112 12.428 1.00 96.50 92 LEU A N 1
ATOM 752 C CA . LEU A 1 92 ? -9.865 -1.826 12.636 1.00 96.50 92 LEU A CA 1
ATOM 753 C C . LEU A 1 92 ? -10.630 -3.034 13.197 1.00 96.50 92 LEU A C 1
ATOM 755 O O . LEU A 1 92 ? -11.608 -2.857 13.931 1.00 96.50 92 LEU A O 1
ATOM 759 N N . TYR A 1 93 ? -10.206 -4.247 12.843 1.00 95.69 93 TYR A N 1
ATOM 760 C CA . TYR A 1 93 ? -10.793 -5.483 13.347 1.00 95.69 93 TYR A CA 1
ATOM 761 C C . TYR A 1 93 ? -10.207 -5.974 14.664 1.00 95.69 93 TYR A C 1
ATOM 763 O O . TYR A 1 93 ? -10.926 -6.663 15.381 1.00 95.69 93 TYR A O 1
ATOM 771 N N . ALA A 1 94 ? -8.964 -5.628 14.986 1.00 95.25 94 ALA A N 1
ATOM 772 C CA . ALA A 1 94 ? -8.372 -5.918 16.287 1.00 95.25 94 ALA A CA 1
ATOM 773 C C . ALA A 1 94 ? -9.056 -5.095 17.391 1.00 95.25 94 ALA A C 1
ATOM 775 O O . ALA A 1 94 ? -9.266 -5.576 18.497 1.00 95.25 94 ALA A O 1
ATOM 776 N N . ASP A 1 95 ? -9.475 -3.865 17.074 1.00 94.25 95 ASP A N 1
ATOM 777 C CA . ASP A 1 95 ? -9.986 -2.914 18.063 1.00 94.25 95 ASP A CA 1
ATOM 778 C C . ASP A 1 95 ? -11.493 -2.621 17.905 1.00 94.25 95 ASP A C 1
ATOM 780 O O . ASP A 1 95 ? -11.937 -1.472 17.819 1.00 94.25 95 ASP A O 1
ATOM 784 N N . GLN A 1 96 ? -12.329 -3.666 17.804 1.00 91.06 96 GLN A N 1
ATOM 785 C CA . GLN A 1 96 ? -13.755 -3.484 17.468 1.00 91.06 96 GLN A CA 1
ATOM 786 C C . GLN A 1 96 ? -14.572 -2.748 18.528 1.00 91.06 96 GLN A C 1
ATOM 788 O O . GLN A 1 96 ? -15.552 -2.086 18.183 1.00 91.06 96 GLN A O 1
ATOM 793 N N . GLN A 1 97 ? -14.180 -2.869 19.795 1.00 89.19 97 GLN A N 1
ATOM 794 C CA . GLN A 1 97 ? -14.892 -2.258 20.917 1.00 89.19 97 GLN A CA 1
ATOM 795 C C . GLN A 1 97 ? -14.515 -0.781 21.110 1.00 89.19 97 GLN A C 1
ATOM 797 O O . GLN A 1 97 ? -15.227 -0.039 21.790 1.00 89.19 97 GLN A O 1
ATOM 802 N N . ASN A 1 98 ? -13.424 -0.314 20.494 1.00 91.62 98 ASN A N 1
ATOM 803 C CA . ASN A 1 98 ? -13.000 1.074 20.593 1.00 91.62 98 ASN A CA 1
ATOM 804 C C . ASN A 1 98 ? -13.716 1.960 19.569 1.00 91.62 98 ASN A C 1
ATOM 806 O O . ASN A 1 98 ? -13.529 1.864 18.353 1.00 91.62 98 ASN A O 1
ATOM 810 N N . LYS A 1 99 ? -14.480 2.930 20.079 1.00 90.88 99 LYS A N 1
ATOM 811 C CA . LYS A 1 99 ? -15.160 3.951 19.266 1.00 90.88 99 LYS A CA 1
ATOM 812 C C . LYS A 1 99 ? -14.211 4.806 18.412 1.00 90.88 99 LYS A C 1
ATOM 814 O O . LYS A 1 99 ? -14.657 5.395 17.432 1.00 90.88 99 LYS A O 1
ATOM 819 N N . TYR A 1 100 ? -12.925 4.874 18.761 1.00 94.88 100 TYR A N 1
ATOM 820 C CA . TYR A 1 100 ? -11.913 5.662 18.055 1.00 94.88 100 TYR A CA 1
ATOM 821 C C . TYR A 1 100 ? -11.071 4.857 17.058 1.00 94.88 100 TYR A C 1
ATOM 823 O O . TYR A 1 100 ? -10.172 5.433 16.452 1.00 94.88 100 TYR A O 1
ATOM 831 N N . ARG A 1 101 ? -11.366 3.570 16.820 1.00 94.88 101 ARG A N 1
ATOM 832 C CA . ARG A 1 101 ? -10.588 2.711 15.902 1.00 94.88 101 ARG A CA 1
ATOM 833 C C . ARG A 1 101 ? -10.360 3.323 14.512 1.00 94.88 101 ARG A C 1
ATOM 835 O O . ARG A 1 101 ? -9.322 3.128 13.896 1.00 94.88 101 ARG A O 1
ATOM 842 N N . TYR A 1 102 ? -11.297 4.134 14.017 1.00 96.25 102 TYR A N 1
ATOM 843 C CA . TYR A 1 102 ? -11.168 4.791 12.711 1.00 96.25 102 TYR A CA 1
ATOM 844 C C . TYR A 1 102 ? -10.043 5.836 12.643 1.00 96.25 102 TYR A C 1
ATOM 846 O O . TYR A 1 102 ? -9.663 6.228 11.543 1.00 96.25 102 TYR A O 1
ATOM 854 N N . LEU A 1 103 ? -9.456 6.244 13.775 1.00 96.81 103 LEU A N 1
ATOM 855 C CA . LEU A 1 103 ? -8.246 7.070 13.791 1.00 96.81 103 LEU A CA 1
ATOM 856 C C . LEU A 1 103 ? -7.045 6.364 13.150 1.00 96.81 103 LEU A C 1
ATOM 858 O O . LEU A 1 103 ? -6.155 7.051 12.656 1.00 96.81 103 LEU A O 1
ATOM 862 N N . TYR A 1 104 ? -7.032 5.027 13.059 1.00 97.12 104 TYR A N 1
ATOM 863 C CA . TYR A 1 104 ? -5.984 4.312 12.324 1.00 97.12 104 TYR A CA 1
ATOM 864 C C . TYR A 1 104 ? -5.911 4.730 10.850 1.00 97.12 104 TYR A C 1
ATOM 866 O O . TYR A 1 104 ? -4.821 4.737 10.286 1.00 97.12 104 TYR A O 1
ATOM 874 N N . LEU A 1 105 ? -7.019 5.187 10.244 1.00 97.50 105 LEU A N 1
ATOM 875 C CA . LEU A 1 105 ? -7.029 5.710 8.871 1.00 97.50 105 LEU A CA 1
ATOM 876 C C . LEU A 1 105 ? -6.065 6.889 8.677 1.00 97.50 105 LEU A C 1
ATOM 878 O O . LEU A 1 105 ? -5.563 7.077 7.573 1.00 97.50 105 LEU A O 1
ATOM 882 N N . VAL A 1 106 ? -5.759 7.652 9.734 1.00 97.06 106 VAL A N 1
ATOM 883 C CA . VAL A 1 106 ? -4.800 8.769 9.679 1.00 97.06 106 VAL A CA 1
ATOM 884 C C . VAL A 1 106 ? -3.404 8.294 9.275 1.00 97.06 106 VAL A C 1
ATOM 886 O O . VAL A 1 106 ? -2.691 9.040 8.611 1.00 97.06 106 VAL A O 1
ATOM 889 N N . ILE A 1 107 ? -3.021 7.056 9.608 1.00 96.12 107 ILE A N 1
ATOM 890 C CA . ILE A 1 107 ? -1.728 6.481 9.210 1.00 96.12 107 ILE A CA 1
ATOM 891 C C . ILE A 1 107 ? -1.634 6.458 7.679 1.00 96.12 107 ILE A C 1
ATOM 893 O O . ILE A 1 107 ? -0.740 7.079 7.103 1.00 96.12 107 ILE A O 1
ATOM 897 N N . ALA A 1 108 ? -2.603 5.809 7.026 1.00 96.69 108 ALA A N 1
ATOM 898 C CA . ALA A 1 108 ? -2.636 5.660 5.572 1.00 96.69 108 ALA A CA 1
ATOM 899 C C . ALA A 1 108 ? -2.949 6.966 4.835 1.00 96.69 108 ALA A C 1
ATOM 901 O O . ALA A 1 108 ? -2.436 7.178 3.745 1.00 96.69 108 ALA A O 1
ATOM 902 N N . LEU A 1 109 ? -3.771 7.841 5.423 1.00 96.81 109 LEU A N 1
ATOM 903 C CA . LEU A 1 109 ? -4.172 9.117 4.822 1.00 96.81 109 LEU A CA 1
ATOM 904 C C . LEU A 1 109 ? -3.189 10.261 5.099 1.00 96.81 109 LEU A C 1
ATOM 906 O O . LEU A 1 109 ? -3.401 11.380 4.627 1.00 96.81 109 LEU A O 1
ATOM 910 N N . SER A 1 110 ? -2.128 10.020 5.870 1.00 96.75 110 SER A N 1
ATOM 911 C CA . SER A 1 110 ? -1.115 11.045 6.103 1.00 96.75 110 SER A CA 1
ATOM 912 C C . SER A 1 110 ? -0.424 11.415 4.778 1.00 96.75 110 SER A C 1
ATOM 914 O O . SER A 1 110 ? -0.098 10.521 3.991 1.00 96.75 110 SER A O 1
ATOM 916 N N . PRO A 1 111 ? -0.157 12.710 4.508 1.00 95.69 111 PRO A N 1
ATOM 917 C CA . PRO A 1 111 ? 0.382 13.145 3.214 1.00 95.69 111 PRO A CA 1
ATOM 918 C C . PRO A 1 111 ? 1.695 12.457 2.832 1.00 95.69 111 PRO A C 1
ATOM 920 O O . PRO A 1 111 ? 1.919 12.141 1.666 1.00 95.69 111 PRO A O 1
ATOM 923 N N . ASN A 1 112 ? 2.548 12.196 3.828 1.00 94.50 112 ASN A N 1
ATOM 924 C CA . ASN A 1 112 ? 3.812 11.500 3.620 1.00 94.50 112 ASN A CA 1
ATOM 925 C C . ASN A 1 112 ? 3.583 10.056 3.172 1.00 94.50 112 ASN A C 1
ATOM 927 O O . ASN A 1 112 ? 4.197 9.636 2.201 1.00 94.50 112 ASN A O 1
ATOM 931 N N . ILE A 1 113 ? 2.687 9.311 3.827 1.00 96.94 113 ILE A N 1
ATOM 932 C CA . ILE A 1 113 ? 2.431 7.917 3.453 1.00 96.94 113 ILE A CA 1
ATOM 933 C C . ILE A 1 113 ? 1.760 7.851 2.085 1.00 96.94 113 ILE A C 1
ATOM 935 O O . ILE A 1 113 ? 2.271 7.129 1.242 1.00 96.94 113 ILE A O 1
ATOM 939 N N . LEU A 1 114 ? 0.723 8.659 1.826 1.00 95.56 114 LEU A N 1
ATOM 940 C CA . LEU A 1 114 ? 0.045 8.700 0.521 1.00 95.56 114 LEU A CA 1
ATOM 941 C C . LEU A 1 114 ? 1.013 8.972 -0.639 1.00 95.56 114 LEU A C 1
ATOM 943 O O . LEU A 1 114 ? 0.973 8.290 -1.659 1.00 95.56 114 LEU A O 1
ATOM 947 N N . SER A 1 115 ? 1.895 9.963 -0.484 1.00 95.25 115 SER A N 1
ATOM 948 C CA . SER A 1 115 ? 2.866 10.324 -1.522 1.00 95.25 115 SER A CA 1
ATOM 949 C C . SER A 1 115 ? 3.897 9.214 -1.754 1.00 95.25 115 SER A C 1
ATOM 951 O O . SER A 1 115 ? 4.193 8.852 -2.892 1.00 95.25 115 SER A O 1
ATOM 953 N N . GLN A 1 116 ? 4.416 8.630 -0.671 1.00 96.56 116 GLN A N 1
ATOM 954 C CA . GLN A 1 116 ? 5.452 7.601 -0.747 1.00 96.56 116 GLN A CA 1
ATOM 955 C C . GLN A 1 116 ? 4.897 6.269 -1.264 1.00 96.56 116 GLN A C 1
ATOM 957 O O . GLN A 1 116 ? 5.526 5.646 -2.111 1.00 96.56 116 GLN A O 1
ATOM 962 N N . SER A 1 117 ? 3.696 5.860 -0.843 1.0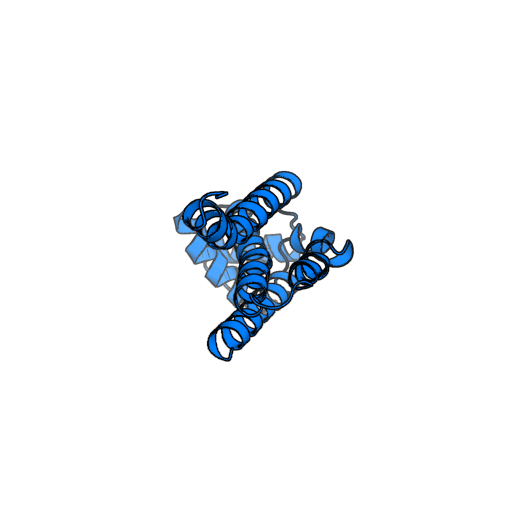0 97.19 117 SER A N 1
ATOM 963 C CA . SER A 1 117 ? 3.058 4.615 -1.296 1.00 97.19 117 SER A CA 1
ATOM 964 C C . SER A 1 117 ? 2.611 4.638 -2.757 1.00 97.19 117 SER A C 1
ATOM 966 O O . SER A 1 117 ? 2.277 3.592 -3.303 1.00 97.19 117 SER A O 1
ATOM 968 N N . ALA A 1 118 ? 2.595 5.809 -3.399 1.00 96.88 118 ALA A N 1
ATOM 969 C CA . ALA A 1 118 ? 2.355 5.923 -4.834 1.00 96.88 118 ALA A CA 1
ATOM 970 C C . ALA A 1 118 ? 3.597 5.577 -5.679 1.00 96.88 118 ALA A C 1
ATOM 972 O O . ALA A 1 118 ? 3.475 5.380 -6.890 1.00 96.88 118 ALA A O 1
ATOM 973 N N . THR A 1 119 ? 4.785 5.509 -5.066 1.00 96.38 119 THR A N 1
ATOM 974 C CA . THR A 1 119 ? 6.055 5.228 -5.746 1.00 96.38 119 THR A CA 1
ATOM 975 C C . THR A 1 119 ? 6.612 3.881 -5.299 1.00 96.38 119 THR A C 1
ATOM 977 O O . THR A 1 119 ? 6.750 3.610 -4.110 1.00 96.38 119 THR A O 1
ATOM 980 N N . ILE A 1 120 ? 6.975 3.041 -6.263 1.00 96.38 120 ILE A N 1
ATOM 981 C CA . ILE A 1 120 ? 7.424 1.672 -6.019 1.00 96.38 120 ILE A CA 1
ATOM 982 C C . ILE A 1 120 ? 8.904 1.699 -5.645 1.00 96.38 120 ILE A C 1
ATOM 984 O O . ILE A 1 120 ? 9.786 1.583 -6.499 1.00 96.38 120 ILE A O 1
ATOM 988 N N . TRP A 1 121 ? 9.187 1.875 -4.361 1.00 95.38 121 TRP A N 1
ATOM 989 C CA . TRP A 1 121 ? 10.535 1.798 -3.804 1.00 95.38 121 TRP A CA 1
ATOM 990 C C . TRP A 1 121 ? 10.658 0.627 -2.850 1.00 95.38 121 TRP A C 1
ATOM 992 O O . TRP A 1 121 ? 9.791 0.411 -2.009 1.00 95.38 121 TRP A O 1
ATOM 1002 N N . LYS A 1 122 ? 11.798 -0.064 -2.898 1.00 93.25 122 LYS A N 1
ATOM 1003 C CA . LYS A 1 122 ? 12.098 -1.191 -2.002 1.00 93.25 122 LYS A CA 1
ATOM 1004 C C . LYS A 1 122 ? 11.923 -0.845 -0.520 1.00 93.25 122 LYS A C 1
ATOM 1006 O O . LYS A 1 122 ? 11.476 -1.682 0.257 1.00 93.25 122 LYS A O 1
ATOM 1011 N N . ASP A 1 123 ? 12.241 0.392 -0.138 1.00 94.56 123 ASP A N 1
ATOM 1012 C CA . ASP A 1 123 ? 12.149 0.848 1.250 1.00 94.56 123 ASP A CA 1
ATOM 1013 C C . ASP A 1 123 ? 10.681 1.068 1.662 1.00 94.56 123 ASP A C 1
ATOM 1015 O O . ASP A 1 123 ? 10.305 0.781 2.798 1.00 94.56 123 ASP A O 1
ATOM 1019 N N . VAL A 1 124 ? 9.832 1.492 0.718 1.00 96.00 124 VAL A N 1
ATOM 1020 C CA . VAL A 1 124 ? 8.381 1.640 0.907 1.00 96.00 124 VAL A CA 1
ATOM 1021 C C . VAL A 1 124 ? 7.719 0.266 0.992 1.00 96.00 124 VAL A C 1
ATOM 1023 O O . VAL A 1 124 ? 7.006 0.003 1.958 1.00 96.00 124 VAL A O 1
ATOM 1026 N N . VAL A 1 125 ? 8.026 -0.636 0.054 1.00 95.44 125 VAL A N 1
ATOM 1027 C CA . VAL A 1 125 ? 7.552 -2.032 0.051 1.00 95.44 125 VAL A CA 1
ATOM 1028 C C . VAL A 1 125 ? 7.883 -2.703 1.388 1.00 95.44 125 VAL A C 1
ATOM 1030 O O . VAL A 1 125 ? 7.022 -3.306 2.030 1.00 95.44 125 VAL A O 1
ATOM 1033 N N . PHE A 1 126 ? 9.130 -2.557 1.852 1.00 96.00 126 PHE A N 1
ATOM 1034 C CA . PHE A 1 126 ? 9.584 -3.119 3.122 1.00 96.00 126 PHE A CA 1
ATOM 1035 C C . PHE A 1 126 ? 8.853 -2.514 4.329 1.00 96.00 126 PHE A C 1
ATOM 1037 O O . PHE A 1 126 ? 8.409 -3.252 5.214 1.00 96.00 126 PHE A O 1
ATOM 1044 N N . ALA A 1 127 ? 8.698 -1.187 4.370 1.00 97.06 127 ALA A N 1
ATOM 1045 C CA . ALA A 1 127 ? 7.996 -0.503 5.452 1.00 97.06 127 ALA A CA 1
ATOM 1046 C C . ALA A 1 127 ? 6.517 -0.917 5.531 1.00 97.06 127 ALA A C 1
ATOM 1048 O O . ALA A 1 127 ? 6.030 -1.249 6.614 1.00 97.06 127 ALA A O 1
ATOM 1049 N N . LEU A 1 128 ? 5.816 -0.957 4.394 1.00 97.88 128 LEU A N 1
ATOM 1050 C CA . LEU A 1 128 ? 4.404 -1.336 4.325 1.00 97.88 128 LEU A CA 1
ATOM 1051 C C . LEU A 1 128 ? 4.194 -2.824 4.627 1.00 97.88 128 LEU A C 1
ATOM 1053 O O . LEU A 1 128 ? 3.298 -3.165 5.399 1.00 97.88 128 LEU A O 1
ATOM 1057 N N . GLY A 1 129 ? 5.051 -3.705 4.104 1.00 97.69 129 GLY A N 1
ATOM 1058 C CA . GLY A 1 129 ? 5.025 -5.132 4.430 1.00 97.69 129 GLY A CA 1
ATOM 1059 C C . GLY A 1 129 ? 5.268 -5.392 5.920 1.00 97.69 129 GLY A C 1
ATOM 1060 O O . GLY A 1 129 ? 4.545 -6.164 6.548 1.00 97.69 129 GLY A O 1
ATOM 1061 N N . THR A 1 130 ? 6.224 -4.686 6.530 1.00 97.69 130 THR A N 1
ATOM 1062 C CA . THR A 1 130 ? 6.479 -4.782 7.978 1.00 97.69 130 THR A CA 1
ATOM 1063 C C . THR A 1 130 ? 5.292 -4.269 8.792 1.00 97.69 130 THR A C 1
ATOM 1065 O O . THR A 1 130 ? 4.887 -4.911 9.763 1.00 97.69 130 THR A O 1
ATOM 1068 N N . PHE A 1 131 ? 4.690 -3.148 8.385 1.00 98.31 131 PHE A N 1
ATOM 1069 C CA . PHE A 1 131 ? 3.466 -2.630 8.998 1.00 98.31 131 PHE A CA 1
ATOM 1070 C C . PHE A 1 131 ? 2.324 -3.657 8.944 1.00 98.31 131 PHE A C 1
ATOM 1072 O O . PHE A 1 131 ? 1.686 -3.913 9.966 1.00 98.31 131 PHE A O 1
ATOM 1079 N N . PHE A 1 132 ? 2.108 -4.297 7.791 1.00 98.44 132 PHE A N 1
ATOM 1080 C CA . PHE A 1 132 ? 1.111 -5.356 7.628 1.00 98.44 132 PHE A CA 1
ATOM 1081 C C . PHE A 1 132 ? 1.366 -6.544 8.569 1.00 98.44 132 PHE A C 1
ATOM 1083 O O . PHE A 1 132 ? 0.442 -7.018 9.236 1.00 98.44 132 PHE A O 1
ATOM 1090 N N . CYS A 1 133 ? 2.619 -6.992 8.686 1.00 98.06 133 CYS A N 1
ATOM 1091 C CA . CYS A 1 133 ? 3.004 -8.050 9.622 1.00 98.06 133 CYS A CA 1
ATOM 1092 C C . CYS A 1 133 ? 2.708 -7.664 11.078 1.00 98.06 133 CYS A C 1
ATOM 1094 O O . CYS A 1 133 ? 2.117 -8.455 11.810 1.00 98.06 133 CYS A O 1
ATOM 1096 N N . ILE A 1 134 ? 3.054 -6.441 11.498 1.00 98.00 134 ILE A N 1
ATOM 1097 C CA . ILE A 1 134 ? 2.765 -5.959 12.859 1.00 98.00 134 ILE A CA 1
ATOM 1098 C C . ILE A 1 134 ? 1.254 -5.913 13.110 1.00 98.00 134 ILE A C 1
ATOM 1100 O O . ILE A 1 134 ? 0.792 -6.405 14.140 1.00 98.00 134 ILE A O 1
ATOM 1104 N N . ALA A 1 135 ? 0.475 -5.376 12.169 1.00 97.75 135 ALA A N 1
ATOM 1105 C CA . ALA A 1 135 ? -0.981 -5.333 12.275 1.00 97.75 135 ALA A CA 1
ATOM 1106 C C . ALA A 1 135 ? -1.594 -6.739 12.376 1.00 97.75 135 ALA A C 1
ATOM 1108 O O . ALA A 1 135 ? -2.527 -6.951 13.147 1.00 97.75 135 ALA A O 1
ATOM 1109 N N . THR A 1 136 ? -1.029 -7.712 11.657 1.00 97.75 136 THR A N 1
ATOM 1110 C CA . THR A 1 136 ? -1.424 -9.124 11.742 1.00 97.75 136 THR A CA 1
ATOM 1111 C C . THR A 1 136 ? -1.145 -9.698 13.131 1.00 97.75 136 THR A C 1
ATOM 1113 O O . THR A 1 136 ? -2.026 -10.316 13.724 1.00 97.75 136 THR A O 1
ATOM 1116 N N . CYS A 1 137 ? 0.044 -9.457 13.692 1.00 97.50 137 CYS A N 1
ATOM 1117 C CA . CYS A 1 137 ? 0.375 -9.892 15.051 1.00 97.50 137 CYS A CA 1
ATOM 1118 C C . CYS A 1 137 ? -0.572 -9.285 16.097 1.00 97.50 137 CYS A C 1
ATOM 1120 O O . CYS A 1 137 ? -1.038 -9.998 16.983 1.00 97.50 137 CYS A O 1
ATOM 1122 N N . ILE A 1 138 ? -0.886 -7.990 15.979 1.00 96.06 138 ILE A N 1
ATOM 1123 C CA . ILE A 1 138 ? -1.849 -7.310 16.858 1.00 96.06 138 ILE A CA 1
ATOM 1124 C C . ILE A 1 138 ? -3.226 -7.968 16.737 1.00 96.06 138 ILE A C 1
ATOM 1126 O O . ILE A 1 138 ? -3.816 -8.318 17.754 1.00 96.06 138 ILE A O 1
ATOM 1130 N N . PHE A 1 139 ? -3.704 -8.202 15.514 1.00 95.62 139 PHE A N 1
ATOM 1131 C CA . PHE A 1 139 ? -5.004 -8.827 15.266 1.00 95.62 139 PHE A CA 1
ATOM 1132 C C . PHE A 1 139 ? -5.147 -10.232 15.869 1.00 95.62 139 PHE A C 1
ATOM 1134 O O . PHE A 1 139 ? -6.245 -10.607 16.253 1.00 95.62 139 PHE A O 1
ATOM 1141 N N . PHE A 1 140 ? -4.066 -11.009 15.971 1.00 94.62 140 PHE A N 1
ATOM 1142 C CA . PHE A 1 140 ? -4.108 -12.331 16.612 1.00 94.62 140 PHE A CA 1
ATOM 1143 C C . PHE A 1 140 ? -3.857 -12.311 18.125 1.00 94.62 140 PHE A C 1
ATOM 1145 O O . PHE A 1 140 ? -4.027 -13.340 18.777 1.00 94.62 140 PHE A O 1
ATOM 1152 N N . THR A 1 141 ? -3.420 -11.181 18.682 1.00 92.44 141 THR A N 1
ATOM 1153 C CA . THR A 1 141 ? -3.135 -11.051 20.120 1.00 92.44 141 THR A CA 1
ATOM 1154 C C . THR A 1 141 ? -4.353 -10.563 20.911 1.00 92.44 141 THR A C 1
ATOM 1156 O O . THR A 1 141 ? -4.481 -10.905 22.087 1.00 92.44 141 THR A O 1
ATOM 1159 N N . TYR A 1 142 ? -5.223 -9.772 20.281 1.00 76.31 142 TYR A N 1
ATOM 1160 C CA . TYR A 1 142 ? -6.437 -9.192 20.866 1.00 76.31 142 TYR A CA 1
ATOM 1161 C C . TYR A 1 142 ? -7.693 -9.875 20.327 1.00 76.31 142 TYR A C 1
ATOM 1163 O O . TYR A 1 142 ? -8.646 -10.041 21.122 1.00 76.31 142 TYR A O 1
#

pLDDT: mean 92.72, std 9.14, range [52.34, 98.62]

Sequence (142 aa):
MKNIFYTEFWHKYYPVILCFILLVFHFLSAYPGGMSSDSFDQYQQSISGNYNSHHPSLMSIVWSLINHIHQGPQLMLLVDLAFLWGGILLLLYADQQNKYRYLYLVIALSPNILSQSATIWKDVVFALGTFFCIATCIFFTY

Mean predicted aligned error: 4.59 Å

Radius of gyration: 17.49 Å; Cα contacts (8 Å, |Δi|>4): 145; chains: 1; bounding box: 62×27×38 Å

Foldseek 3Di:
DPPVVVVVVCLVCVLVVVLVVVLVVLLVVLPPFAEDPVNVVLLVCLVVVDDDPPDDNPLSVVLVVVVVVPRDSNVLLSLLSCLQSLLLSLQCQLPSVDPCSCCSVCVCVPPVNSVPSSHRDPVSSVVSNVSSVVSVVSSVVD

Solvent-accessible surface area (backbone atoms only — not comparable to full-atom values): 7668 Å² total; per-residue (Å²): 129,81,56,66,68,58,56,53,52,48,67,67,46,46,58,57,55,51,40,49,53,50,41,53,52,51,48,65,73,30,59,59,38,41,70,50,76,67,37,49,51,35,48,51,26,24,74,69,70,59,75,60,90,90,53,83,51,64,59,22,52,54,46,33,62,48,39,77,79,52,78,65,52,48,63,56,35,49,50,41,44,44,24,46,38,48,19,46,46,32,45,42,63,40,37,69,87,47,93,63,39,70,60,55,53,52,62,62,67,30,70,68,46,47,60,48,62,28,33,55,39,71,69,47,46,50,51,29,47,50,48,22,52,52,22,50,55,50,38,75,74,95